Protein AF-A0A927N0P2-F1 (afdb_monomer)

Sequence (135 aa):
MADSTTVRTGSTPTRRPGRRLAWWGLAWALFSFFSVLVMAVVGFDFDPNDYGRSYWREQIGHREHMLVYCLLPPAAAVVLGGWALLKRGRSRGTIVLAILAVVVAGLFTWATVALGLDAINAARSFSDRPDFSPY

Secondary structure (DSSP, 8-state):
----------------HHHHHHHHHHHHHHHHHHHHHHHHHHT--S-GGGS-HHHHHHHHHHHHHHHHHHHHHHHHHHHHHHHHTTSSS--HHHHHHHHHHHHHHHHHHHHHH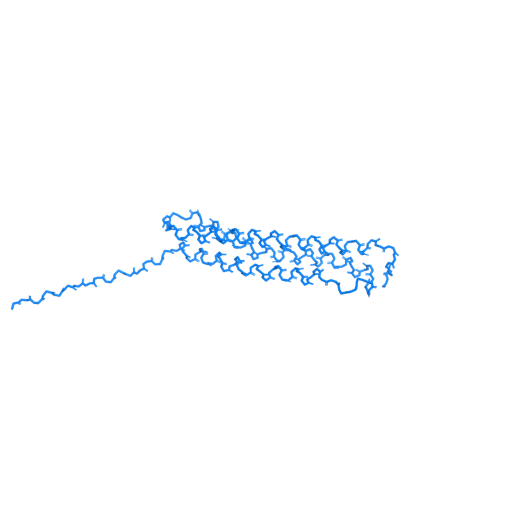HHHHHHHHHHHHHHH-TTS---

pLDDT: mean 83.75, std 13.18, range [48.59, 96.75]

Solvent-accessible surface area (backbone atoms only — not comparable to full-atom values): 7030 Å² total; per-residue (Å²): 134,86,82,84,78,78,80,78,77,78,76,72,81,76,76,59,69,52,49,57,37,10,50,50,4,32,51,29,15,60,53,16,52,55,26,35,52,51,30,51,55,74,45,58,70,93,62,71,85,84,50,25,26,60,56,28,53,57,45,31,59,52,42,53,52,50,40,56,60,39,44,46,41,16,52,50,2,34,53,31,5,51,51,34,74,66,57,85,90,72,53,73,69,39,52,53,40,11,50,49,8,31,52,48,7,49,53,38,43,52,51,27,49,53,40,27,53,49,32,32,51,50,27,50,55,53,38,70,40,84,87,43,46,82,100

Structure (mmCIF, N/CA/C/O backbone):
data_AF-A0A927N0P2-F1
#
_entry.id   AF-A0A927N0P2-F1
#
loop_
_atom_site.group_PDB
_atom_site.id
_atom_site.type_symbol
_atom_site.label_atom_id
_atom_site.label_alt_id
_atom_site.label_comp_id
_atom_site.label_asym_id
_atom_site.label_entity_id
_atom_site.label_seq_id
_atom_site.pdbx_PDB_ins_code
_atom_site.Cartn_x
_atom_site.Cartn_y
_atom_site.Cartn_z
_atom_site.occupancy
_atom_site.B_iso_or_equiv
_atom_site.auth_seq_id
_atom_site.auth_comp_id
_atom_site.auth_asym_id
_atom_site.auth_atom_id
_atom_site.pdbx_PDB_model_num
ATOM 1 N N . MET A 1 1 ? -10.303 -10.731 70.507 1.00 50.38 1 MET A N 1
ATOM 2 C CA . MET A 1 1 ? -11.497 -11.057 69.693 1.00 50.38 1 MET A CA 1
ATOM 3 C C . MET A 1 1 ? -11.255 -10.543 68.284 1.00 50.38 1 MET A C 1
ATOM 5 O O . MET A 1 1 ? -10.537 -9.566 68.144 1.00 50.38 1 MET A O 1
ATOM 9 N N . ALA A 1 2 ? -11.727 -11.299 67.296 1.00 48.75 2 ALA A N 1
ATOM 10 C CA . ALA A 1 2 ? -11.114 -11.520 65.986 1.00 48.75 2 ALA A CA 1
ATOM 11 C C . ALA A 1 2 ? -10.841 -10.284 65.108 1.00 48.75 2 ALA A C 1
ATOM 13 O O . ALA A 1 2 ? -11.678 -9.399 64.961 1.00 48.75 2 ALA A O 1
ATOM 14 N N . ASP A 1 3 ? -9.663 -10.333 64.489 1.00 50.91 3 ASP A N 1
ATOM 15 C CA . ASP A 1 3 ? -9.106 -9.409 63.510 1.00 50.91 3 ASP A CA 1
ATOM 16 C C . ASP A 1 3 ? -9.747 -9.672 62.133 1.00 50.91 3 ASP A C 1
ATOM 18 O O . ASP A 1 3 ? -9.660 -10.776 61.582 1.00 50.91 3 ASP A O 1
ATOM 22 N N . SER A 1 4 ? -10.475 -8.688 61.603 1.00 60.62 4 SER A N 1
ATOM 23 C CA . SER A 1 4 ? -11.241 -8.809 60.361 1.00 60.62 4 SER A CA 1
ATOM 24 C C . SER A 1 4 ? -10.320 -8.686 59.147 1.00 60.62 4 SER A C 1
ATOM 26 O O . SER A 1 4 ? -10.116 -7.606 58.588 1.00 60.62 4 SER A O 1
ATOM 28 N N . THR A 1 5 ? -9.769 -9.819 58.723 1.00 57.56 5 THR A N 1
ATOM 29 C CA . THR A 1 5 ? -9.002 -9.968 57.485 1.00 57.56 5 THR A CA 1
ATOM 30 C C . THR A 1 5 ? -9.921 -9.799 56.275 1.00 57.56 5 THR A C 1
ATOM 32 O O . THR A 1 5 ? -10.606 -10.713 55.819 1.00 57.56 5 THR A O 1
ATOM 35 N N . THR A 1 6 ? -9.943 -8.585 55.732 1.00 59.22 6 THR A N 1
ATOM 36 C CA . THR A 1 6 ? -10.575 -8.271 54.451 1.00 59.22 6 THR A CA 1
ATOM 37 C C . THR A 1 6 ? -9.736 -8.866 53.321 1.00 59.22 6 THR A C 1
ATOM 39 O O . THR A 1 6 ? -8.746 -8.295 52.867 1.00 59.22 6 THR A O 1
ATOM 42 N N . VAL A 1 7 ? -10.135 -10.050 52.856 1.00 62.31 7 VAL A N 1
ATOM 43 C CA . VAL A 1 7 ? -9.578 -10.693 51.662 1.00 62.31 7 VAL A CA 1
ATOM 44 C C . VAL A 1 7 ? -9.948 -9.852 50.437 1.00 62.31 7 VAL A C 1
ATOM 46 O O . VAL A 1 7 ? -11.039 -9.965 49.881 1.00 62.31 7 VAL A O 1
ATOM 49 N N . ARG A 1 8 ? -9.031 -8.974 50.014 1.00 58.09 8 ARG A N 1
ATOM 50 C CA . ARG A 1 8 ? -9.082 -8.287 48.717 1.00 58.09 8 ARG A CA 1
ATOM 51 C C . ARG A 1 8 ? -8.889 -9.346 47.632 1.00 58.09 8 ARG A C 1
ATOM 53 O O . ARG A 1 8 ? -7.767 -9.714 47.294 1.00 58.09 8 ARG A O 1
ATOM 60 N N . THR A 1 9 ? -9.988 -9.867 47.102 1.00 56.72 9 THR A N 1
ATOM 61 C CA . THR A 1 9 ? -9.978 -10.720 45.916 1.00 56.72 9 THR A CA 1
ATOM 62 C C . THR A 1 9 ? -9.416 -9.908 44.753 1.00 56.72 9 THR A C 1
ATOM 64 O O . THR A 1 9 ? -10.036 -8.977 44.242 1.00 56.72 9 THR A O 1
ATOM 67 N N . GLY A 1 10 ? -8.176 -10.220 44.377 1.00 48.59 10 GLY A N 1
ATOM 68 C CA . GLY A 1 10 ? -7.506 -9.623 43.233 1.00 48.59 10 GLY A CA 1
ATOM 69 C C . GLY A 1 10 ? -8.288 -9.939 41.966 1.00 48.59 10 GLY A C 1
ATOM 70 O O . GLY A 1 10 ? -8.184 -11.035 41.421 1.00 48.59 10 GLY A O 1
ATOM 71 N N . SER A 1 11 ? -9.079 -8.978 41.491 1.00 55.16 11 SER A N 1
ATOM 72 C CA . SER A 1 11 ? -9.692 -9.038 40.172 1.00 55.16 11 SER A CA 1
ATOM 73 C C . SER A 1 11 ? -8.564 -9.055 39.144 1.00 55.16 11 SER A C 1
ATOM 75 O O . SER A 1 11 ? -7.958 -8.021 38.851 1.00 55.16 11 SER A O 1
ATOM 77 N N . THR A 1 12 ? -8.237 -10.236 38.626 1.00 57.09 12 THR A N 1
ATOM 78 C CA . THR A 1 12 ? -7.294 -10.382 37.521 1.00 57.09 12 THR A CA 1
ATOM 79 C C . THR A 1 12 ? -7.828 -9.537 36.363 1.00 57.09 12 THR A C 1
ATOM 81 O O . THR A 1 12 ? -8.968 -9.745 35.939 1.00 57.09 12 THR A O 1
ATOM 84 N N . PRO A 1 13 ? -7.070 -8.548 35.851 1.00 57.19 13 PRO A N 1
ATOM 85 C CA . PRO A 1 13 ? -7.545 -7.715 34.761 1.00 57.19 13 PRO A CA 1
ATOM 86 C C . PRO A 1 13 ? -7.713 -8.598 33.526 1.00 57.19 13 PRO A C 1
ATOM 88 O O . PRO A 1 13 ? -6.746 -8.971 32.860 1.00 57.19 13 PRO A O 1
ATOM 91 N N . THR A 1 14 ? -8.959 -8.952 33.221 1.00 58.59 14 THR A N 1
ATOM 92 C CA . THR A 1 14 ? -9.322 -9.698 32.021 1.00 58.59 14 THR A CA 1
ATOM 93 C C . THR A 1 14 ? -8.945 -8.850 30.807 1.00 58.59 14 THR A C 1
ATOM 95 O O . THR A 1 14 ? -9.623 -7.893 30.424 1.00 58.59 14 THR A O 1
ATOM 98 N N . ARG A 1 15 ? -7.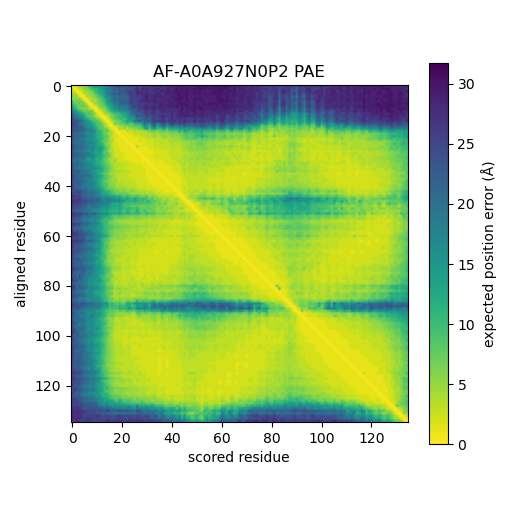784 -9.156 30.210 1.00 57.91 15 ARG A N 1
ATOM 99 C CA . ARG A 1 15 ? -7.300 -8.517 28.981 1.00 57.91 15 ARG A CA 1
ATOM 100 C C . ARG A 1 15 ? -8.359 -8.705 27.896 1.00 57.91 15 ARG A C 1
ATOM 102 O O . ARG A 1 15 ? -8.472 -9.782 27.319 1.00 57.91 15 ARG A O 1
ATOM 109 N N . ARG A 1 16 ? -9.118 -7.646 27.594 1.00 64.25 16 ARG A N 1
ATOM 110 C CA . ARG A 1 16 ? -10.150 -7.682 26.551 1.00 64.25 16 ARG A CA 1
ATOM 111 C C . ARG A 1 16 ? -9.503 -8.012 25.196 1.00 64.25 16 ARG A C 1
ATOM 113 O O . ARG A 1 16 ? -8.681 -7.222 24.720 1.00 64.25 16 ARG A O 1
ATOM 120 N N . PRO A 1 17 ? -9.874 -9.125 24.540 1.00 67.88 17 PRO A N 1
ATOM 121 C CA . PRO A 1 17 ? -9.207 -9.601 23.326 1.00 67.88 17 PRO A CA 1
ATOM 122 C C . PRO A 1 17 ? -9.287 -8.602 22.159 1.00 67.88 17 PRO A C 1
ATOM 124 O O . PRO A 1 17 ? -8.387 -8.564 21.326 1.00 67.88 17 PRO A O 1
ATOM 127 N N . GLY A 1 18 ? -10.312 -7.739 22.121 1.00 73.38 18 GLY A N 1
ATOM 128 C CA . GLY A 1 18 ? -10.457 -6.695 21.097 1.00 73.38 18 GLY A CA 1
ATOM 129 C C . GLY A 1 18 ? -9.374 -5.610 21.135 1.00 73.38 18 GLY A C 1
ATOM 130 O O . GLY A 1 18 ? -8.991 -5.102 20.086 1.00 73.38 18 GLY A O 1
ATOM 131 N N . ARG A 1 19 ? -8.813 -5.296 22.313 1.00 80.25 19 ARG A N 1
ATOM 132 C CA . ARG A 1 19 ? -7.768 -4.266 22.431 1.00 80.25 19 ARG A CA 1
ATOM 133 C C . ARG A 1 19 ? -6.447 -4.725 21.812 1.00 80.25 19 ARG A C 1
ATOM 135 O O . ARG A 1 19 ? -5.754 -3.913 21.216 1.00 80.25 19 ARG A O 1
ATOM 142 N N . ARG A 1 20 ? -6.110 -6.019 21.917 1.00 83.69 20 ARG A N 1
ATOM 143 C CA . ARG A 1 20 ? -4.908 -6.579 21.272 1.00 8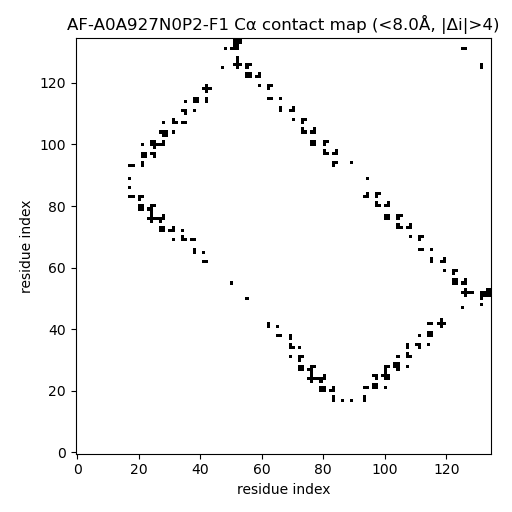3.69 20 ARG A CA 1
ATOM 144 C C . ARG A 1 20 ? -5.007 -6.513 19.748 1.00 83.69 20 ARG A C 1
ATOM 146 O O . ARG A 1 20 ? -4.045 -6.118 19.112 1.00 83.69 20 ARG A O 1
ATOM 153 N N . LEU A 1 21 ? -6.167 -6.856 19.184 1.00 84.25 21 LEU A N 1
ATOM 154 C CA . LEU A 1 21 ? -6.419 -6.759 17.741 1.00 84.25 21 LEU A CA 1
ATOM 155 C C . LEU A 1 21 ? -6.292 -5.322 17.227 1.00 84.25 21 LEU A C 1
ATOM 157 O O . LEU A 1 21 ? -5.643 -5.111 16.213 1.00 84.25 21 LEU A O 1
ATOM 161 N N . ALA A 1 22 ? -6.841 -4.340 17.949 1.00 82.94 22 ALA A N 1
ATOM 162 C CA . ALA A 1 22 ? -6.703 -2.932 17.572 1.00 82.94 22 ALA A CA 1
ATOM 163 C C . ALA A 1 22 ? -5.238 -2.456 17.603 1.00 82.94 22 ALA A C 1
ATOM 165 O O . ALA A 1 22 ? -4.812 -1.737 16.707 1.00 82.94 22 ALA A O 1
ATOM 166 N N . TRP A 1 23 ? -4.450 -2.896 18.592 1.00 87.75 23 TRP A N 1
ATOM 167 C CA . TRP A 1 23 ? -3.011 -2.611 18.633 1.00 87.75 23 TRP A CA 1
ATOM 168 C C . TRP A 1 23 ? -2.243 -3.267 17.490 1.00 87.75 23 TRP A C 1
ATOM 170 O O . TRP A 1 23 ? -1.392 -2.617 16.897 1.00 87.75 23 TRP A O 1
ATOM 180 N N . TRP A 1 24 ? -2.557 -4.520 17.157 1.00 89.38 24 TRP A N 1
ATOM 181 C CA . TRP A 1 24 ? -1.962 -5.181 15.997 1.00 89.38 24 TRP A CA 1
ATOM 182 C C . TRP A 1 24 ? -2.337 -4.478 14.695 1.00 89.38 24 TRP A C 1
ATOM 184 O O . TRP A 1 24 ? -1.457 -4.227 13.882 1.00 89.38 24 TRP A O 1
ATOM 194 N N . GLY A 1 25 ? -3.604 -4.091 14.523 1.00 87.19 25 GLY A N 1
ATOM 195 C CA . GLY A 1 25 ? -4.038 -3.298 13.374 1.00 87.19 25 GLY A CA 1
ATOM 196 C C . GLY A 1 25 ? -3.265 -1.984 13.260 1.00 87.19 25 GLY A C 1
ATOM 197 O O . GLY A 1 25 ? -2.791 -1.653 12.181 1.00 87.19 25 GLY A O 1
ATOM 198 N N . LEU A 1 26 ? -3.061 -1.274 14.375 1.00 87.25 26 LEU A N 1
ATOM 199 C CA . LEU A 1 26 ? -2.274 -0.040 14.386 1.00 87.25 26 LEU A CA 1
ATOM 200 C C . LEU A 1 26 ? -0.788 -0.287 14.089 1.00 87.25 26 LEU A C 1
ATOM 202 O O . LEU A 1 26 ? -0.189 0.476 13.343 1.00 87.25 26 LEU A O 1
ATOM 206 N N . ALA A 1 27 ? -0.194 -1.351 14.633 1.00 91.69 27 ALA A N 1
ATOM 207 C CA . ALA A 1 27 ? 1.193 -1.713 14.348 1.00 91.69 27 ALA A CA 1
ATOM 208 C C . ALA A 1 27 ? 1.398 -2.014 12.856 1.00 91.69 27 ALA A C 1
ATOM 210 O O . ALA A 1 27 ? 2.340 -1.503 12.261 1.00 91.69 27 ALA A O 1
ATOM 211 N N . TRP A 1 28 ? 0.483 -2.765 12.233 1.00 91.31 28 TRP A N 1
ATOM 212 C CA . TRP A 1 28 ? 0.497 -3.012 10.788 1.00 91.31 28 TRP A CA 1
ATOM 213 C C . TRP A 1 28 ? 0.255 -1.739 9.971 1.00 91.31 28 TRP A C 1
ATOM 215 O O . TRP A 1 28 ? 0.906 -1.536 8.947 1.00 91.31 28 TRP A O 1
ATOM 225 N N . ALA A 1 29 ? -0.624 -0.848 10.439 1.00 88.12 29 ALA A N 1
ATOM 226 C CA . ALA A 1 29 ? -0.846 0.444 9.796 1.00 88.12 29 ALA A CA 1
ATOM 227 C C . ALA A 1 29 ? 0.441 1.280 9.802 1.00 88.12 29 ALA A C 1
ATOM 229 O O . ALA A 1 29 ? 0.843 1.784 8.764 1.00 88.12 29 ALA A O 1
ATOM 230 N N . LEU A 1 30 ? 1.144 1.360 10.934 1.00 91.81 30 LEU A N 1
ATOM 231 C CA . LEU A 1 30 ? 2.430 2.056 11.020 1.00 91.81 30 LEU A CA 1
ATOM 232 C C . LEU A 1 30 ? 3.522 1.358 10.203 1.00 91.81 30 LEU A C 1
ATOM 234 O O . LEU A 1 30 ? 4.307 2.026 9.542 1.00 91.81 30 LEU A O 1
ATOM 238 N N . PHE A 1 31 ? 3.546 0.024 10.190 1.00 92.75 31 PHE A N 1
ATOM 239 C CA . PHE A 1 31 ? 4.481 -0.742 9.367 1.00 92.75 31 PHE A CA 1
ATOM 240 C C . PHE A 1 31 ? 4.268 -0.501 7.863 1.00 92.75 31 PHE A C 1
ATOM 242 O O . PHE A 1 31 ? 5.221 -0.561 7.093 1.00 92.75 31 PHE A O 1
ATOM 249 N N . SER A 1 32 ? 3.056 -0.127 7.441 1.00 92.19 32 SER A N 1
ATOM 250 C CA . SER A 1 32 ? 2.759 0.233 6.044 1.00 92.19 32 SER A CA 1
ATOM 251 C C . SER A 1 32 ? 3.507 1.486 5.570 1.00 92.19 32 SER A C 1
ATOM 253 O O . SER A 1 32 ? 3.632 1.702 4.369 1.00 92.19 32 SER A O 1
ATOM 255 N N . PHE A 1 33 ? 4.078 2.280 6.480 1.00 93.12 33 PHE A N 1
ATOM 256 C CA . PHE A 1 33 ? 5.033 3.326 6.116 1.00 93.12 33 PHE A CA 1
ATOM 257 C C . PHE A 1 33 ? 6.234 2.764 5.337 1.00 93.12 33 PHE A C 1
ATOM 259 O O . PHE A 1 33 ? 6.657 3.359 4.347 1.00 93.12 33 PHE A O 1
ATOM 266 N N . PHE A 1 34 ? 6.742 1.585 5.715 1.00 94.56 34 PHE A N 1
ATOM 267 C CA . PHE A 1 34 ? 7.830 0.934 4.983 1.00 94.56 34 PHE A CA 1
ATOM 268 C C . PHE A 1 34 ? 7.414 0.548 3.562 1.00 94.56 34 PHE A C 1
ATOM 270 O O . PHE A 1 34 ? 8.223 0.686 2.653 1.00 94.56 34 PHE A O 1
ATOM 277 N N . SER A 1 35 ? 6.157 0.153 3.337 1.00 92.88 35 SER A N 1
ATOM 278 C CA . SER A 1 35 ? 5.635 -0.097 1.986 1.00 92.88 35 SER A CA 1
ATOM 279 C C . SER A 1 35 ? 5.706 1.141 1.096 1.00 92.88 35 SER A C 1
ATOM 281 O O . SER A 1 35 ? 6.038 1.043 -0.083 1.00 92.88 35 SER A O 1
ATOM 283 N N . VAL A 1 36 ? 5.399 2.317 1.652 1.00 94.06 36 VAL A N 1
ATOM 284 C CA . VAL A 1 36 ? 5.503 3.588 0.925 1.00 94.06 36 VAL A CA 1
ATOM 285 C C . VAL A 1 36 ? 6.962 3.890 0.594 1.00 94.06 36 VAL A C 1
ATOM 287 O O . VAL A 1 36 ? 7.259 4.222 -0.548 1.00 94.06 36 VAL A O 1
ATOM 290 N N . LEU A 1 37 ? 7.877 3.725 1.556 1.00 95.00 37 LEU A N 1
ATOM 291 C CA . LEU A 1 37 ? 9.309 3.939 1.325 1.00 95.00 37 LEU A CA 1
ATOM 292 C C . LEU A 1 37 ? 9.874 2.994 0.262 1.00 95.00 37 LEU A C 1
ATOM 294 O O . LEU A 1 37 ? 10.606 3.437 -0.617 1.00 95.00 37 LEU A O 1
ATOM 298 N N . VAL A 1 38 ? 9.516 1.710 0.313 1.00 94.75 38 VAL A N 1
ATOM 299 C CA . VAL A 1 38 ? 9.948 0.728 -0.688 1.00 94.75 38 VAL A CA 1
ATOM 300 C C . VAL A 1 38 ? 9.433 1.119 -2.069 1.00 94.75 38 VAL A C 1
ATOM 302 O O . VAL A 1 38 ? 10.229 1.152 -3.001 1.00 94.75 38 VAL A O 1
ATOM 305 N N . MET A 1 39 ? 8.155 1.494 -2.214 1.00 94.25 39 MET A N 1
ATOM 306 C CA . MET A 1 39 ? 7.657 1.939 -3.522 1.00 94.25 39 MET A CA 1
ATOM 307 C C . MET A 1 39 ? 8.276 3.249 -3.997 1.00 94.25 39 MET A C 1
ATOM 309 O O . MET A 1 39 ? 8.497 3.394 -5.196 1.00 94.25 39 MET A O 1
ATOM 313 N N . ALA A 1 40 ? 8.607 4.170 -3.092 1.00 93.25 40 ALA A N 1
ATOM 314 C CA . ALA A 1 40 ? 9.344 5.375 -3.454 1.00 93.25 40 ALA A CA 1
ATOM 315 C C . ALA A 1 40 ? 10.734 5.036 -4.018 1.00 93.25 40 ALA A C 1
ATOM 317 O O . ALA A 1 40 ? 11.135 5.616 -5.018 1.00 93.25 40 ALA A O 1
ATOM 318 N N . VAL A 1 41 ? 11.441 4.069 -3.423 1.00 94.25 41 VAL A N 1
ATOM 319 C CA . VAL A 1 41 ? 12.748 3.602 -3.919 1.00 94.25 41 VAL A CA 1
ATOM 320 C C . VAL A 1 41 ? 12.609 2.851 -5.243 1.00 94.25 41 VAL A C 1
ATOM 322 O O . VAL A 1 41 ? 13.383 3.090 -6.160 1.00 94.25 41 VAL A O 1
ATOM 325 N N . VAL A 1 42 ? 11.615 1.971 -5.370 1.00 92.38 42 VAL A N 1
ATOM 326 C CA . VAL A 1 42 ? 11.359 1.203 -6.602 1.00 92.38 42 VAL A CA 1
ATOM 327 C C . VAL A 1 42 ? 10.995 2.114 -7.780 1.00 92.38 42 VAL A C 1
ATOM 329 O O . VAL A 1 42 ? 11.317 1.795 -8.924 1.00 92.38 42 VAL A O 1
ATOM 332 N N . GLY A 1 43 ? 10.320 3.232 -7.510 1.00 87.81 43 GLY A N 1
ATOM 333 C CA . GLY A 1 43 ? 9.995 4.248 -8.509 1.00 87.81 43 GLY A CA 1
ATOM 334 C C . GLY A 1 43 ? 11.092 5.280 -8.760 1.00 87.81 43 GLY A C 1
ATOM 335 O O . GLY A 1 43 ? 10.900 6.146 -9.608 1.00 87.81 43 GLY A O 1
ATOM 336 N N . PHE A 1 44 ? 12.209 5.232 -8.031 1.00 91.12 44 PHE A N 1
ATOM 337 C CA . PHE A 1 44 ? 13.284 6.203 -8.182 1.00 91.12 44 PHE A CA 1
ATOM 338 C C . PHE A 1 44 ? 14.261 5.770 -9.279 1.00 91.12 44 PHE A C 1
ATOM 340 O O . PHE A 1 44 ? 15.009 4.806 -9.116 1.00 91.12 44 PHE A O 1
ATOM 347 N N . ASP A 1 45 ? 14.279 6.527 -10.374 1.00 86.12 45 ASP A N 1
ATOM 348 C CA . ASP A 1 45 ? 15.139 6.300 -11.534 1.00 86.12 45 ASP A CA 1
ATOM 349 C C . ASP A 1 45 ? 16.212 7.408 -11.603 1.00 86.12 45 ASP A C 1
ATOM 351 O O . ASP A 1 45 ? 15.878 8.577 -11.786 1.00 86.12 45 ASP A O 1
ATOM 355 N N . PHE A 1 46 ? 17.496 7.059 -11.409 1.00 77.19 46 PHE A N 1
ATOM 356 C CA . PHE A 1 46 ? 18.614 8.024 -11.336 1.00 77.19 46 PHE A CA 1
ATOM 357 C C . PHE A 1 46 ? 18.888 8.738 -12.673 1.00 77.19 46 PHE A C 1
ATOM 359 O O . PHE A 1 46 ? 18.912 9.966 -12.709 1.00 77.19 46 PHE A O 1
ATOM 366 N N . ASP A 1 47 ? 19.077 7.978 -13.755 1.00 83.44 47 ASP A N 1
ATOM 367 C CA . ASP A 1 47 ? 19.063 8.468 -15.138 1.00 83.44 47 ASP A CA 1
ATOM 368 C C . ASP A 1 47 ? 18.388 7.399 -16.008 1.00 83.44 47 ASP A C 1
ATOM 370 O O . ASP A 1 47 ? 18.916 6.291 -16.149 1.00 83.44 47 ASP A O 1
ATOM 374 N N . PRO A 1 48 ? 17.198 7.677 -16.566 1.00 78.38 48 PRO A N 1
ATOM 375 C CA . PRO A 1 48 ? 16.498 6.701 -17.376 1.00 78.38 48 PRO A CA 1
ATOM 376 C C . PRO A 1 48 ? 17.291 6.273 -18.612 1.00 78.38 48 PRO A C 1
ATOM 378 O O . PRO A 1 48 ? 17.162 5.121 -19.015 1.00 78.38 48 PRO A O 1
ATOM 381 N N . ASN A 1 49 ? 18.105 7.174 -19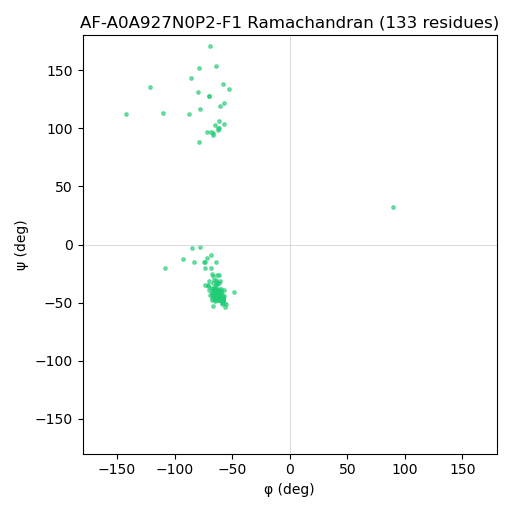.182 1.00 82.50 49 ASN A N 1
ATOM 382 C CA . ASN A 1 49 ? 18.783 7.009 -20.474 1.00 82.50 49 ASN A CA 1
ATOM 383 C C . ASN A 1 49 ? 19.954 6.020 -20.441 1.00 82.50 49 ASN A C 1
ATOM 385 O O . ASN A 1 49 ? 20.379 5.555 -21.498 1.00 82.50 49 ASN A O 1
ATOM 389 N N . ASP A 1 50 ? 20.434 5.664 -19.248 1.00 85.38 50 ASP A N 1
ATOM 390 C CA . ASP A 1 50 ? 21.515 4.691 -19.057 1.00 85.38 50 ASP A CA 1
ATOM 391 C C . ASP A 1 50 ? 21.077 3.242 -19.352 1.00 85.38 50 ASP A C 1
ATOM 393 O O . ASP A 1 50 ? 21.916 2.345 -19.455 1.00 85.38 50 ASP A O 1
ATOM 397 N N . TYR A 1 51 ? 19.771 2.995 -19.504 1.00 84.38 51 TYR A N 1
ATOM 398 C CA . TYR A 1 51 ? 19.202 1.659 -19.680 1.00 84.38 51 TYR A CA 1
ATOM 399 C C . TYR A 1 51 ? 18.415 1.531 -20.986 1.00 84.38 51 TYR A C 1
ATOM 401 O O . TYR A 1 51 ? 17.584 2.377 -21.301 1.00 84.38 51 TYR A O 1
ATOM 409 N N . GLY A 1 52 ? 18.614 0.432 -21.721 1.00 84.62 52 GLY A N 1
ATOM 410 C CA . GLY A 1 52 ? 17.878 0.129 -22.953 1.00 84.62 52 GLY A CA 1
ATOM 411 C C . GLY A 1 52 ? 16.397 -0.215 -22.733 1.00 84.62 52 GLY A C 1
ATOM 412 O O . GLY A 1 52 ? 15.925 -0.435 -21.616 1.00 84.62 52 GLY A O 1
ATOM 413 N N . ARG A 1 53 ? 15.622 -0.318 -23.822 1.00 85.88 53 ARG A N 1
ATOM 414 C CA . ARG A 1 53 ? 14.168 -0.607 -23.732 1.00 85.88 53 ARG A CA 1
ATOM 415 C C . ARG A 1 53 ? 13.845 -1.970 -23.125 1.00 85.88 53 ARG A C 1
ATOM 417 O O . ARG A 1 53 ? 12.802 -2.121 -22.492 1.00 85.88 53 ARG A O 1
ATOM 424 N N . SER A 1 54 ? 14.703 -2.963 -23.347 1.00 86.81 54 SER A N 1
ATOM 425 C CA . SER A 1 54 ? 14.566 -4.316 -22.791 1.00 86.81 54 SER A CA 1
ATOM 426 C C . SER A 1 54 ? 14.521 -4.287 -21.262 1.00 86.81 54 SER A C 1
ATOM 428 O O . SER A 1 54 ? 13.606 -4.860 -20.673 1.00 86.81 54 SER A O 1
ATOM 430 N N . TYR A 1 55 ? 15.421 -3.522 -20.639 1.00 89.12 55 TYR A N 1
ATOM 431 C CA . TYR A 1 55 ? 15.454 -3.305 -19.194 1.00 89.12 55 TYR A CA 1
ATOM 432 C C . TYR A 1 55 ? 14.135 -2.721 -18.675 1.00 89.12 55 TYR A C 1
ATOM 434 O O . TYR A 1 55 ? 13.526 -3.265 -17.753 1.00 89.12 55 TYR A O 1
ATOM 442 N N . TRP A 1 56 ? 13.639 -1.650 -19.305 1.00 89.31 56 TRP A N 1
ATOM 443 C CA . TRP A 1 56 ? 12.392 -1.008 -18.880 1.00 89.31 56 TRP A CA 1
ATOM 444 C C . TRP A 1 56 ? 11.177 -1.925 -19.023 1.00 89.31 56 TRP A C 1
ATOM 446 O O . TRP A 1 56 ? 10.298 -1.899 -18.164 1.00 89.31 56 TRP A O 1
ATOM 456 N N . ARG A 1 57 ? 11.143 -2.790 -20.048 1.00 89.25 57 ARG A N 1
ATOM 457 C CA . ARG A 1 57 ? 10.078 -3.796 -20.203 1.00 89.25 57 ARG A CA 1
ATOM 458 C C . ARG A 1 57 ? 10.072 -4.820 -19.077 1.00 89.25 57 ARG A C 1
ATOM 460 O O . ARG A 1 57 ? 9.004 -5.139 -18.560 1.00 89.25 57 ARG A O 1
ATOM 467 N N . GLU A 1 58 ? 11.240 -5.312 -18.682 1.00 91.69 58 GLU A N 1
ATOM 468 C CA . GLU A 1 58 ? 11.358 -6.240 -17.555 1.00 91.69 58 GLU A CA 1
ATOM 469 C C . GLU A 1 58 ? 10.979 -5.562 -16.232 1.00 91.69 58 GLU A C 1
ATOM 471 O O . GLU A 1 58 ? 10.289 -6.153 -15.392 1.00 91.69 58 GLU A O 1
ATOM 476 N N . GLN A 1 59 ? 11.337 -4.284 -16.076 1.00 92.44 59 GLN A N 1
ATOM 477 C CA . GLN A 1 59 ? 11.022 -3.526 -14.871 1.00 92.44 59 GLN A CA 1
ATOM 478 C C . GLN A 1 59 ? 9.532 -3.244 -14.679 1.00 92.44 59 GLN A C 1
ATOM 480 O O . GLN A 1 59 ? 9.099 -3.118 -13.535 1.00 92.44 59 GLN A O 1
ATOM 485 N N . ILE A 1 60 ? 8.716 -3.206 -15.738 1.00 91.56 60 ILE A N 1
ATOM 486 C CA . ILE A 1 60 ? 7.253 -3.082 -15.598 1.00 91.56 60 ILE A CA 1
ATOM 487 C C . ILE A 1 60 ? 6.714 -4.218 -14.723 1.00 91.56 60 ILE A C 1
ATOM 489 O O . ILE A 1 60 ? 6.067 -3.964 -13.707 1.00 91.56 60 ILE A O 1
ATOM 493 N N . GLY A 1 61 ? 7.039 -5.466 -15.077 1.00 93.50 61 GLY A N 1
ATOM 494 C CA . GLY A 1 61 ? 6.582 -6.636 -14.330 1.00 93.50 61 GLY A CA 1
ATOM 495 C C . GLY A 1 61 ? 7.141 -6.666 -12.907 1.00 93.50 61 GLY A C 1
ATOM 496 O O . GLY A 1 61 ? 6.435 -7.015 -11.962 1.00 93.50 61 GLY A O 1
ATOM 497 N N . HIS A 1 62 ? 8.397 -6.256 -12.716 1.00 93.12 62 HIS A N 1
ATOM 498 C CA . HIS A 1 62 ? 8.982 -6.148 -11.379 1.00 93.12 62 HIS A CA 1
ATOM 499 C C . HIS A 1 62 ? 8.236 -5.129 -10.498 1.00 93.12 62 HIS A C 1
ATOM 501 O O . HIS A 1 62 ? 7.865 -5.446 -9.365 1.00 93.12 62 HIS A O 1
ATOM 507 N N . ARG A 1 63 ? 7.955 -3.931 -11.025 1.00 94.69 63 ARG A N 1
ATOM 508 C CA . ARG A 1 63 ? 7.237 -2.854 -10.321 1.00 94.69 63 ARG A CA 1
ATOM 509 C C . ARG A 1 63 ? 5.793 -3.238 -9.998 1.00 94.69 63 ARG A C 1
ATOM 511 O O . ARG A 1 63 ? 5.325 -2.947 -8.899 1.00 94.69 63 ARG A O 1
ATOM 518 N N . GLU A 1 64 ? 5.112 -3.943 -10.902 1.00 95.50 64 GLU A N 1
ATOM 519 C CA . GLU A 1 64 ? 3.768 -4.492 -10.672 1.00 95.50 64 GLU A CA 1
ATOM 520 C C . GLU A 1 64 ? 3.750 -5.483 -9.497 1.00 95.50 64 GLU A C 1
ATOM 522 O O . GLU A 1 64 ? 2.923 -5.356 -8.591 1.00 95.50 64 GLU A O 1
ATOM 527 N N . HIS A 1 65 ? 4.703 -6.420 -9.444 1.00 95.50 65 HIS A N 1
ATOM 528 C CA . HIS A 1 65 ? 4.813 -7.349 -8.316 1.00 95.50 65 HIS A CA 1
ATOM 529 C C . HIS A 1 65 ? 5.151 -6.635 -7.003 1.00 95.50 65 HIS A C 1
ATOM 531 O O . HIS A 1 65 ? 4.559 -6.939 -5.965 1.00 95.50 65 HIS A O 1
ATOM 537 N N . MET A 1 66 ? 6.068 -5.663 -7.036 1.00 94.75 66 MET A N 1
ATOM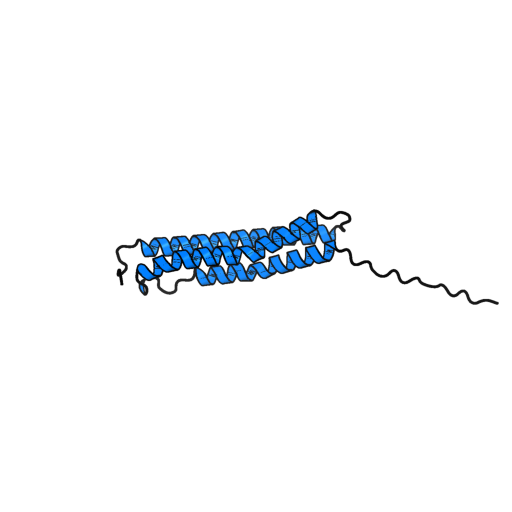 538 C CA . MET A 1 66 ? 6.440 -4.891 -5.848 1.00 94.75 66 MET A CA 1
ATOM 539 C C . MET A 1 66 ? 5.263 -4.093 -5.292 1.00 94.75 66 MET A C 1
ATOM 541 O O . MET A 1 66 ? 5.064 -4.088 -4.076 1.00 94.75 66 MET A O 1
ATOM 545 N N . LEU A 1 67 ? 4.430 -3.506 -6.157 1.00 95.06 67 LEU A N 1
ATOM 546 C CA . LEU A 1 67 ? 3.193 -2.851 -5.741 1.00 95.06 67 LEU A CA 1
ATOM 547 C C . LEU A 1 67 ? 2.276 -3.828 -4.991 1.00 95.06 67 LEU A C 1
ATOM 549 O O . LEU A 1 67 ? 1.808 -3.508 -3.898 1.00 95.06 67 LEU A O 1
ATOM 553 N N . VAL A 1 68 ? 2.062 -5.035 -5.524 1.00 96.06 68 VAL A N 1
ATOM 554 C CA . VAL A 1 68 ? 1.232 -6.058 -4.863 1.00 96.06 68 VAL A CA 1
ATOM 555 C C . VAL A 1 68 ? 1.792 -6.424 -3.486 1.00 96.06 68 VAL A C 1
ATOM 557 O O . VAL A 1 68 ? 1.043 -6.425 -2.507 1.00 96.06 68 VAL A O 1
ATOM 560 N N . TYR A 1 69 ? 3.099 -6.678 -3.373 1.00 95.31 69 TYR A N 1
ATOM 561 C CA . TYR A 1 69 ? 3.727 -6.998 -2.087 1.00 95.31 69 TYR A CA 1
ATOM 562 C C . TYR A 1 69 ? 3.621 -5.848 -1.082 1.00 95.31 69 TYR A C 1
ATOM 564 O O . TYR A 1 69 ? 3.304 -6.074 0.088 1.00 95.31 69 TYR A O 1
ATOM 572 N N . CYS A 1 70 ? 3.810 -4.610 -1.537 1.00 94.88 70 CYS A N 1
ATOM 573 C CA . CYS A 1 70 ? 3.717 -3.421 -0.698 1.00 94.88 70 CYS A CA 1
ATOM 574 C C . CYS A 1 70 ? 2.284 -3.133 -0.219 1.00 94.88 70 CYS A C 1
ATOM 576 O O . CYS A 1 70 ? 2.111 -2.468 0.804 1.00 94.88 70 CYS A O 1
ATOM 578 N N . LEU A 1 71 ? 1.257 -3.669 -0.885 1.00 95.44 71 LEU A N 1
ATOM 579 C CA . LEU A 1 71 ? -0.143 -3.546 -0.464 1.00 95.44 71 LEU A CA 1
ATOM 580 C C . LEU A 1 71 ? -0.567 -4.567 0.601 1.00 95.44 71 LEU A C 1
ATOM 582 O O . LEU A 1 71 ? -1.592 -4.364 1.256 1.00 95.44 71 LEU A O 1
ATOM 586 N N . LEU A 1 72 ? 0.213 -5.627 0.836 1.00 94.69 72 LEU A N 1
ATOM 587 C CA . LEU A 1 72 ? -0.127 -6.634 1.847 1.00 94.69 72 LEU A CA 1
ATOM 588 C C . LEU A 1 72 ? -0.159 -6.057 3.275 1.00 94.69 72 LEU A C 1
ATOM 590 O O . LEU A 1 72 ? -1.139 -6.313 3.982 1.00 94.69 72 LEU A O 1
ATOM 594 N N . PRO A 1 73 ? 0.832 -5.256 3.726 1.00 92.06 73 PRO A N 1
ATOM 595 C CA . PRO A 1 73 ? 0.797 -4.667 5.063 1.00 92.06 73 PRO A CA 1
ATOM 596 C C . PRO A 1 73 ? -0.422 -3.777 5.349 1.00 92.06 73 PRO A C 1
ATOM 598 O O . PRO A 1 73 ? -1.083 -4.012 6.370 1.00 92.06 73 PRO A O 1
ATOM 601 N N . PRO A 1 74 ? -0.792 -2.804 4.490 1.00 89.62 74 PRO A N 1
ATOM 602 C CA . PRO A 1 74 ? -1.962 -1.988 4.775 1.00 89.62 74 PRO A CA 1
ATOM 603 C C . PRO A 1 74 ? -3.266 -2.782 4.635 1.00 89.62 74 PRO A C 1
ATOM 605 O O . PRO A 1 74 ? -4.191 -2.559 5.417 1.00 89.62 74 PRO A O 1
ATOM 608 N N . ALA A 1 75 ? -3.337 -3.778 3.743 1.00 90.56 75 ALA A N 1
ATOM 609 C CA . ALA A 1 75 ? -4.480 -4.688 3.687 1.00 90.56 75 ALA A CA 1
ATOM 610 C C . ALA A 1 75 ? -4.651 -5.463 5.007 1.00 90.56 75 ALA A C 1
ATOM 612 O O . ALA A 1 75 ? -5.754 -5.517 5.558 1.00 90.56 75 ALA A O 1
ATOM 613 N N . ALA A 1 76 ? -3.562 -5.993 5.575 1.00 91.12 76 ALA A N 1
ATOM 614 C CA . ALA A 1 76 ? -3.586 -6.658 6.877 1.00 91.12 76 ALA A CA 1
ATOM 615 C C . ALA A 1 76 ? -4.044 -5.708 7.997 1.00 91.12 76 ALA A C 1
ATOM 617 O O . ALA A 1 76 ? -4.852 -6.093 8.848 1.00 91.12 76 ALA A O 1
ATOM 618 N N . ALA A 1 77 ? -3.593 -4.451 7.977 1.00 90.56 77 ALA A N 1
ATOM 619 C CA . ALA A 1 77 ? -4.013 -3.431 8.934 1.00 90.56 77 ALA A CA 1
ATOM 620 C C . ALA A 1 77 ? -5.521 -3.134 8.857 1.00 90.56 77 ALA A C 1
ATOM 622 O O . ALA A 1 77 ? -6.192 -3.097 9.894 1.00 90.56 77 ALA A O 1
ATOM 623 N N . VAL A 1 78 ? -6.070 -2.989 7.645 1.00 88.94 78 VAL A N 1
ATOM 624 C CA . VAL A 1 78 ? -7.509 -2.777 7.419 1.00 88.94 78 VAL A CA 1
ATOM 625 C C . VAL A 1 78 ? -8.318 -3.981 7.893 1.00 88.94 78 VAL A C 1
ATOM 627 O O . VAL A 1 78 ? -9.310 -3.802 8.599 1.00 88.94 78 VAL A O 1
ATOM 630 N N . VAL A 1 79 ? -7.883 -5.206 7.58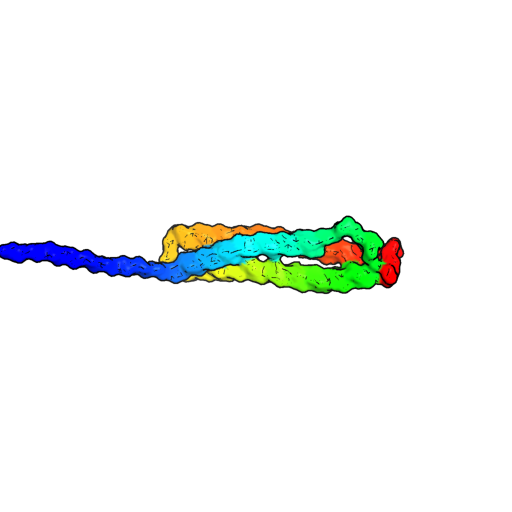4 1.00 90.75 79 VAL A N 1
ATOM 631 C CA . VAL A 1 79 ? -8.565 -6.434 8.025 1.00 90.75 79 VAL A CA 1
ATOM 632 C C . VAL A 1 79 ? -8.573 -6.537 9.550 1.00 90.75 79 VAL A C 1
ATOM 634 O O . VAL A 1 79 ? -9.624 -6.766 10.150 1.00 90.75 79 VAL A O 1
ATOM 637 N N . LEU A 1 80 ? -7.432 -6.320 10.209 1.00 88.00 80 LEU A N 1
ATOM 638 C CA . LEU A 1 80 ? -7.325 -6.400 11.669 1.00 88.00 80 LEU A CA 1
ATOM 639 C C . LEU A 1 80 ? -8.104 -5.279 12.373 1.00 88.00 80 LEU A C 1
ATOM 641 O O . LEU A 1 80 ? -8.783 -5.536 13.373 1.00 88.00 80 LEU A O 1
ATOM 645 N N . GLY A 1 81 ? -8.042 -4.052 11.848 1.00 81.38 81 GLY A N 1
ATOM 646 C CA . GLY A 1 81 ? -8.799 -2.901 12.344 1.00 81.38 81 GLY A CA 1
ATOM 647 C C . GLY A 1 81 ? -10.308 -3.082 12.162 1.00 81.38 81 GLY A C 1
ATOM 648 O O . GLY A 1 81 ? -11.070 -2.942 13.119 1.00 81.38 81 GLY A O 1
ATOM 649 N N . GLY A 1 82 ? -10.740 -3.505 10.974 1.00 84.81 82 GLY A N 1
ATOM 650 C CA . GLY A 1 82 ? -12.132 -3.838 10.671 1.00 84.81 82 GLY A CA 1
ATOM 651 C C . GLY A 1 82 ? -12.657 -4.975 11.548 1.00 84.81 82 GLY A C 1
ATOM 652 O O . GLY A 1 82 ? -13.724 -4.862 12.148 1.00 84.81 82 GLY A O 1
ATOM 653 N N . TRP A 1 83 ? -11.869 -6.033 11.751 1.00 87.12 83 TRP A N 1
ATOM 654 C CA . TRP A 1 83 ? -12.237 -7.125 12.653 1.00 87.12 83 TRP A CA 1
ATOM 655 C C . TRP A 1 83 ? -12.355 -6.660 14.110 1.00 87.12 83 TRP A C 1
ATOM 657 O O . TRP A 1 83 ? -13.270 -7.063 14.841 1.00 87.12 83 TRP A O 1
ATOM 667 N N . ALA A 1 84 ? -11.464 -5.766 14.550 1.00 80.56 84 ALA A N 1
ATOM 668 C CA . ALA A 1 84 ? -11.579 -5.126 1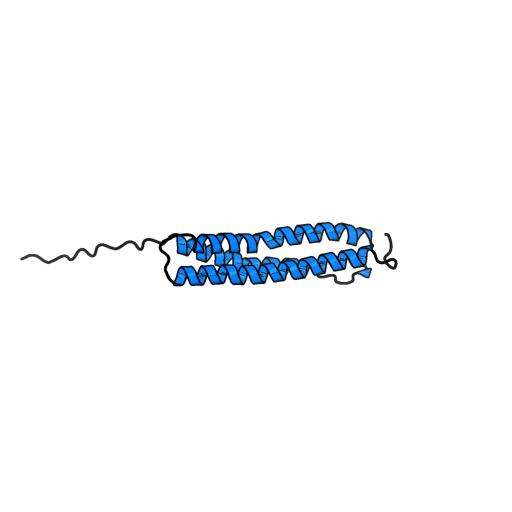5.855 1.00 80.56 84 ALA A CA 1
ATOM 669 C C . ALA A 1 84 ? -12.876 -4.305 15.968 1.00 80.56 84 ALA A C 1
ATOM 671 O O . ALA A 1 84 ? -13.475 -4.311 17.044 1.00 80.56 84 ALA A O 1
ATOM 672 N N . LEU A 1 85 ? -13.353 -3.696 14.872 1.00 82.25 85 LEU A N 1
ATOM 673 C CA . LEU A 1 85 ? -14.643 -3.003 14.752 1.00 82.25 85 LEU A CA 1
ATOM 674 C C . LEU A 1 85 ? -15.867 -3.926 14.593 1.00 82.25 85 LEU A C 1
ATOM 676 O O . LEU A 1 85 ? -16.995 -3.426 14.632 1.00 82.25 85 LEU A O 1
ATOM 680 N N . LEU A 1 86 ? -15.711 -5.252 14.533 1.00 85.19 86 LEU A N 1
ATOM 681 C CA . LEU A 1 86 ? -16.842 -6.199 14.476 1.00 85.19 86 LEU A CA 1
ATOM 682 C C . LEU A 1 86 ? -17.070 -7.007 15.775 1.00 85.19 86 LEU A C 1
ATOM 684 O O . LEU A 1 86 ? -18.201 -7.368 16.087 1.00 85.19 86 LEU A O 1
ATOM 688 N N . LYS A 1 87 ? -16.080 -7.135 16.675 1.00 79.31 87 LYS A N 1
ATOM 689 C CA . LYS A 1 87 ? -16.246 -7.826 17.986 1.00 79.31 87 LYS A CA 1
ATOM 690 C C . LYS A 1 87 ? -17.133 -7.111 19.030 1.00 79.31 87 LYS A C 1
ATOM 692 O O . LYS A 1 87 ? -16.842 -5.975 19.367 1.00 79.31 87 LYS A O 1
ATOM 697 N N . ARG A 1 88 ? -18.151 -7.740 19.632 1.00 59.66 88 ARG A N 1
ATOM 698 C CA . ARG A 1 88 ? -18.978 -7.119 20.707 1.00 59.66 88 ARG A CA 1
ATOM 699 C C . ARG A 1 88 ? -18.176 -6.798 21.993 1.00 59.66 88 ARG A C 1
ATOM 701 O O . ARG A 1 88 ? -17.178 -7.450 22.282 1.00 59.66 88 ARG A O 1
ATOM 708 N N . GLY A 1 89 ? -18.626 -5.805 22.781 1.00 62.78 89 GLY A N 1
ATOM 709 C CA . GLY A 1 89 ? -18.095 -5.508 24.134 1.00 62.78 89 GLY A CA 1
ATOM 710 C C . GLY A 1 89 ? -16.915 -4.519 24.220 1.00 62.78 89 GLY A C 1
ATOM 711 O O . GLY A 1 89 ? -16.042 -4.647 25.089 1.00 62.78 89 GLY A O 1
ATOM 712 N N . ARG A 1 90 ? -16.844 -3.536 23.314 1.00 68.88 90 ARG A N 1
ATOM 713 C CA . ARG A 1 90 ? -15.685 -2.633 23.178 1.00 68.88 90 ARG A CA 1
ATOM 714 C C . ARG A 1 90 ? -15.747 -1.427 24.103 1.00 68.88 90 ARG A C 1
ATOM 716 O O . ARG A 1 90 ? -16.798 -0.834 24.309 1.00 68.88 90 ARG A O 1
ATOM 723 N N . SER A 1 91 ? -14.582 -1.025 24.602 1.00 78.06 91 SER A N 1
ATOM 724 C CA . SER A 1 91 ? -14.404 0.304 25.186 1.00 78.06 91 SER A CA 1
ATOM 725 C C . SER A 1 91 ? -14.244 1.349 24.077 1.00 78.06 91 SER A C 1
ATOM 727 O O . SER A 1 91 ? -13.709 1.030 23.011 1.00 78.06 91 SER A O 1
ATOM 729 N N . ARG A 1 92 ? -14.636 2.605 24.345 1.00 84.69 92 ARG A N 1
ATOM 730 C CA . ARG A 1 92 ? -14.458 3.742 23.415 1.00 84.69 92 ARG A CA 1
ATOM 731 C C . ARG A 1 92 ? -13.027 3.814 22.859 1.00 84.69 92 ARG A C 1
ATOM 733 O O . ARG A 1 92 ? -12.847 3.965 21.659 1.00 84.69 92 ARG A O 1
ATOM 740 N N . GLY A 1 93 ? -12.015 3.565 23.696 1.00 81.94 93 GLY A N 1
ATOM 741 C CA . GLY A 1 93 ? -10.609 3.549 23.269 1.00 81.94 93 GLY A CA 1
ATOM 742 C C . GLY A 1 93 ? -10.246 2.457 22.251 1.00 81.94 93 GLY A C 1
ATOM 743 O O . GLY A 1 93 ? -9.392 2.682 21.405 1.00 81.94 93 GLY A O 1
ATOM 744 N N . THR A 1 94 ? -10.906 1.291 22.273 1.00 83.06 94 THR A N 1
ATOM 745 C CA . THR A 1 94 ? -10.666 0.241 21.257 1.00 83.06 94 THR A CA 1
ATOM 746 C C . THR A 1 94 ? -11.220 0.657 19.895 1.00 83.06 94 THR A C 1
ATOM 748 O O . THR A 1 94 ? -10.623 0.345 18.872 1.00 83.06 94 THR A O 1
ATOM 751 N N . ILE A 1 95 ? -12.346 1.377 19.887 1.00 85.69 95 ILE A N 1
ATOM 752 C CA . ILE A 1 95 ? -12.965 1.895 18.662 1.00 85.69 95 ILE A CA 1
ATOM 753 C C . ILE A 1 95 ? -12.072 2.974 18.048 1.00 85.69 95 ILE A C 1
ATOM 755 O O . ILE A 1 95 ? -11.765 2.887 16.867 1.00 85.69 95 ILE A O 1
ATOM 759 N N . VAL A 1 96 ? -11.595 3.927 18.855 1.00 89.00 96 VAL A N 1
ATOM 760 C CA . VAL A 1 96 ? -10.683 4.986 18.389 1.00 89.00 96 VAL A CA 1
ATOM 761 C C . VAL A 1 96 ? -9.409 4.394 17.782 1.00 89.00 96 VAL A C 1
ATOM 763 O O . VAL A 1 96 ? -9.044 4.767 16.674 1.00 89.00 96 VAL A O 1
ATOM 766 N N . LEU A 1 97 ? -8.771 3.428 18.455 1.00 86.25 97 LEU A N 1
ATOM 767 C CA . LEU A 1 97 ? -7.574 2.761 17.926 1.00 86.25 97 LEU A CA 1
ATOM 768 C C . LEU A 1 97 ? -7.843 2.028 16.609 1.00 86.25 97 LEU A C 1
ATOM 770 O O . LEU A 1 97 ? -7.021 2.080 15.701 1.00 86.25 97 LEU A O 1
ATOM 774 N N . ALA A 1 98 ? -8.985 1.349 16.497 1.00 86.06 98 ALA A N 1
ATOM 775 C CA . ALA A 1 98 ? -9.333 0.619 15.287 1.00 86.06 98 ALA A CA 1
ATOM 776 C C . ALA A 1 98 ? -9.657 1.559 14.113 1.00 86.06 98 ALA A C 1
ATOM 778 O O . ALA A 1 98 ? -9.219 1.297 12.998 1.00 86.06 98 ALA A O 1
ATOM 779 N N . ILE A 1 99 ? -10.355 2.673 14.362 1.00 90.19 99 ILE A N 1
ATOM 780 C CA . ILE A 1 99 ? -10.585 3.718 13.351 1.00 90.19 99 ILE A CA 1
ATOM 781 C C . ILE A 1 99 ? -9.251 4.311 12.904 1.00 90.19 99 ILE A C 1
ATOM 783 O O . ILE A 1 99 ? -9.003 4.396 11.707 1.00 90.19 99 ILE A O 1
ATOM 787 N N . LEU A 1 100 ? -8.377 4.667 13.850 1.00 91.00 100 LEU A N 1
ATOM 788 C CA . LEU A 1 100 ? -7.060 5.215 13.537 1.00 91.00 100 LEU A CA 1
ATOM 789 C C . LEU A 1 100 ? -6.249 4.246 12.669 1.00 91.00 100 LEU A C 1
ATOM 791 O O . LEU A 1 100 ? -5.699 4.662 11.657 1.00 91.00 100 LEU A O 1
ATOM 795 N N . ALA A 1 101 ? -6.227 2.957 13.021 1.00 88.44 101 ALA A N 1
ATOM 796 C CA . ALA A 1 101 ? -5.555 1.931 12.230 1.00 88.44 101 ALA A CA 1
ATOM 797 C C . ALA A 1 101 ? -6.093 1.864 10.792 1.00 88.44 101 ALA A C 1
ATOM 799 O O . ALA A 1 101 ? -5.304 1.851 9.854 1.00 88.44 101 ALA A O 1
ATOM 800 N N . VAL A 1 102 ? -7.418 1.870 10.609 1.00 89.44 102 VAL A N 1
ATOM 801 C CA . VAL A 1 102 ? -8.046 1.813 9.277 1.00 89.44 102 VAL A CA 1
ATOM 802 C C . VAL A 1 102 ? -7.763 3.077 8.464 1.00 89.44 102 VAL A C 1
ATOM 804 O O . VAL A 1 102 ? -7.417 2.971 7.293 1.00 89.44 102 VAL A O 1
ATOM 807 N N . VAL A 1 103 ? -7.870 4.264 9.069 1.00 94.06 103 VAL A N 1
ATOM 808 C CA . VAL A 1 103 ? -7.615 5.541 8.380 1.00 94.06 103 VAL A CA 1
ATOM 809 C C . VAL A 1 103 ? -6.153 5.642 7.953 1.00 94.06 103 VAL A C 1
ATOM 811 O O . VAL A 1 103 ? -5.874 5.931 6.793 1.00 94.06 103 VAL A O 1
ATOM 814 N N . VAL A 1 104 ? -5.217 5.358 8.862 1.00 93.81 104 VAL A N 1
ATOM 815 C CA . VAL A 1 104 ? -3.776 5.398 8.569 1.00 93.81 104 VAL A CA 1
ATOM 816 C C . VAL A 1 104 ? -3.411 4.364 7.504 1.00 93.81 104 VAL A C 1
ATOM 818 O O . VAL A 1 104 ? -2.721 4.694 6.543 1.00 93.81 104 VAL A O 1
ATOM 821 N N . ALA A 1 105 ? -3.923 3.135 7.618 1.00 92.19 105 ALA A N 1
ATOM 822 C CA . ALA A 1 105 ? -3.714 2.110 6.601 1.00 92.19 105 ALA A CA 1
ATOM 823 C C . ALA A 1 105 ? -4.303 2.516 5.244 1.00 92.19 105 ALA A C 1
ATOM 825 O O . ALA A 1 105 ? -3.676 2.274 4.219 1.00 92.19 105 ALA A O 1
ATOM 826 N N . GLY A 1 106 ? -5.467 3.171 5.223 1.00 92.50 106 GLY A N 1
ATOM 827 C CA . GLY A 1 106 ? -6.075 3.703 4.004 1.00 92.50 106 GLY A CA 1
ATOM 828 C C . GLY A 1 106 ? -5.211 4.772 3.333 1.00 92.50 106 GLY A C 1
ATOM 829 O O . GLY A 1 106 ? -4.980 4.697 2.129 1.00 92.50 106 GLY A O 1
ATOM 830 N N . LEU A 1 107 ? -4.668 5.716 4.110 1.00 95.50 107 LEU A N 1
ATOM 831 C CA . LEU A 1 107 ? -3.752 6.742 3.600 1.00 95.50 107 LEU A CA 1
ATOM 832 C C . LEU A 1 107 ? -2.477 6.127 3.015 1.00 95.50 107 LEU A C 1
ATOM 834 O O . LEU A 1 107 ? -2.072 6.494 1.914 1.00 95.50 107 LEU A O 1
ATOM 838 N N . PHE A 1 108 ? -1.870 5.162 3.710 1.00 93.50 108 PHE A N 1
ATOM 839 C CA . PHE A 1 108 ? -0.688 4.477 3.190 1.00 93.50 108 PHE A CA 1
ATOM 840 C C . PHE A 1 108 ? -1.000 3.595 1.984 1.00 93.50 108 PHE A C 1
ATOM 842 O O . PHE A 1 108 ? -0.226 3.604 1.038 1.00 93.50 108 PHE A O 1
ATOM 849 N N . THR A 1 109 ? -2.152 2.916 1.955 1.00 94.94 109 THR A N 1
ATOM 850 C CA . THR A 1 109 ? -2.618 2.188 0.761 1.00 94.94 109 THR A CA 1
ATOM 851 C C . THR A 1 109 ? -2.667 3.128 -0.433 1.00 94.94 109 THR A C 1
ATOM 853 O O . THR A 1 109 ? -2.091 2.831 -1.473 1.00 94.94 109 THR A O 1
ATOM 856 N N . TRP A 1 110 ? -3.326 4.280 -0.275 1.00 96.12 110 TRP A N 1
ATOM 857 C CA . TRP A 1 110 ? -3.451 5.263 -1.342 1.00 96.12 110 TRP A CA 1
ATOM 858 C C . TRP A 1 110 ? -2.082 5.761 -1.815 1.00 96.12 110 TRP A C 1
ATOM 860 O O . TRP A 1 110 ? -1.819 5.743 -3.014 1.00 96.12 110 TRP A O 1
ATOM 870 N N . ALA A 1 111 ? -1.188 6.122 -0.889 1.00 94.69 111 ALA A N 1
ATOM 871 C CA . ALA A 1 111 ? 0.160 6.576 -1.224 1.00 94.69 111 ALA A CA 1
ATOM 872 C C . ALA A 1 111 ? 0.976 5.494 -1.956 1.00 94.69 111 ALA A C 1
ATOM 874 O O . ALA A 1 111 ? 1.598 5.780 -2.975 1.00 94.69 111 ALA A O 1
ATOM 875 N N . THR A 1 112 ? 0.938 4.244 -1.485 1.00 95.81 112 THR A N 1
ATOM 876 C CA . THR A 1 112 ? 1.615 3.108 -2.128 1.00 95.81 112 THR A CA 1
ATOM 877 C C . THR A 1 112 ? 1.073 2.850 -3.535 1.00 95.81 112 THR A C 1
ATOM 879 O O . THR A 1 112 ? 1.865 2.637 -4.449 1.00 95.81 112 THR A O 1
ATOM 882 N N . VAL A 1 113 ? -0.251 2.908 -3.735 1.00 96.25 113 VAL A N 1
ATOM 883 C CA . VAL A 1 113 ? -0.861 2.768 -5.069 1.00 96.25 113 VAL A CA 1
ATOM 884 C C . VAL A 1 113 ? -0.454 3.915 -5.983 1.00 96.25 113 VAL A C 1
ATOM 886 O O . VAL A 1 113 ? -0.048 3.656 -7.111 1.00 96.25 113 VAL A O 1
ATOM 889 N N . ALA A 1 114 ? -0.538 5.161 -5.515 1.00 96.75 114 ALA A N 1
ATOM 890 C CA . ALA A 1 114 ? -0.190 6.329 -6.316 1.00 96.75 114 ALA A CA 1
ATOM 891 C C . ALA A 1 114 ? 1.267 6.258 -6.800 1.00 96.75 114 ALA A C 1
ATOM 893 O O . ALA A 1 114 ? 1.512 6.356 -7.999 1.00 96.75 114 ALA A O 1
ATOM 894 N N . LEU A 1 115 ? 2.210 5.992 -5.889 1.00 94.69 115 LEU A N 1
ATOM 895 C CA . LEU A 1 115 ? 3.630 5.849 -6.223 1.00 94.69 115 LEU A CA 1
ATOM 896 C C . LEU A 1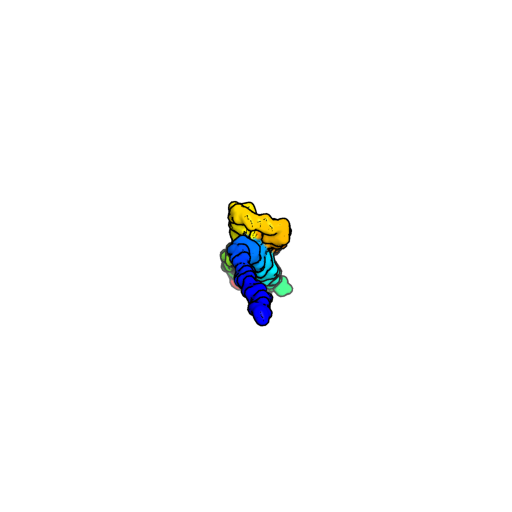 115 ? 3.897 4.646 -7.130 1.00 94.69 115 LEU A C 1
ATOM 898 O O . LEU A 1 115 ? 4.682 4.741 -8.068 1.00 94.69 115 LEU A O 1
ATOM 902 N N . GLY A 1 116 ? 3.248 3.508 -6.874 1.00 94.62 116 GLY A N 1
ATOM 903 C CA . GLY A 1 116 ? 3.452 2.317 -7.689 1.00 94.62 116 GLY A CA 1
ATOM 904 C C . GLY A 1 116 ? 2.927 2.471 -9.111 1.00 94.62 116 GLY A C 1
ATOM 905 O O . GLY A 1 116 ? 3.616 2.094 -10.054 1.00 94.62 116 GLY A O 1
ATOM 906 N N . LEU A 1 117 ? 1.742 3.060 -9.283 1.00 96.00 117 LEU A N 1
ATOM 907 C CA . LEU A 1 117 ? 1.196 3.340 -10.610 1.00 96.00 117 LEU A CA 1
ATOM 908 C C . LEU A 1 117 ? 2.053 4.353 -11.369 1.00 96.00 117 LEU A C 1
ATOM 910 O O . LEU A 1 117 ? 2.280 4.163 -12.562 1.00 96.00 117 LEU A O 1
ATOM 914 N N . ASP A 1 118 ? 2.554 5.386 -10.691 1.00 95.88 118 ASP A N 1
ATOM 915 C CA . ASP A 1 118 ? 3.464 6.361 -11.295 1.00 95.88 118 ASP A CA 1
ATOM 916 C C . ASP A 1 118 ? 4.760 5.687 -11.776 1.00 95.88 118 ASP A C 1
ATOM 918 O O . ASP A 1 118 ? 5.119 5.791 -12.948 1.00 95.88 118 ASP A O 1
ATOM 922 N N . ALA A 1 119 ? 5.381 4.857 -10.931 1.00 92.56 119 ALA A N 1
ATOM 923 C CA . ALA A 1 119 ? 6.576 4.089 -11.278 1.00 92.56 119 ALA A CA 1
ATOM 924 C C . ALA A 1 119 ? 6.362 3.134 -12.469 1.00 92.56 119 ALA A C 1
ATOM 926 O O . ALA A 1 119 ? 7.232 3.005 -13.337 1.00 92.56 119 ALA A O 1
ATOM 927 N N . ILE A 1 120 ? 5.214 2.450 -12.525 1.00 94.19 120 ILE A N 1
ATOM 928 C CA . ILE A 1 120 ? 4.860 1.543 -13.629 1.00 94.19 120 ILE A CA 1
ATOM 929 C C . ILE A 1 120 ? 4.648 2.335 -14.923 1.00 94.19 120 ILE A C 1
ATOM 931 O O . ILE A 1 120 ? 5.164 1.952 -15.975 1.00 94.19 120 ILE A O 1
ATOM 935 N N . ASN A 1 121 ? 3.912 3.445 -14.859 1.00 93.62 121 ASN A N 1
ATOM 936 C CA . ASN A 1 121 ? 3.646 4.288 -16.021 1.00 93.62 121 ASN A CA 1
ATOM 937 C C . ASN A 1 121 ? 4.928 4.940 -16.552 1.00 93.62 121 ASN A C 1
ATOM 939 O O . ASN A 1 121 ? 5.115 4.995 -17.768 1.00 93.62 121 ASN A O 1
ATOM 943 N N . ALA A 1 122 ? 5.837 5.356 -15.667 1.00 89.44 122 ALA A N 1
ATOM 944 C CA . ALA A 1 122 ? 7.156 5.848 -16.041 1.00 89.44 122 ALA A CA 1
ATOM 945 C C . ALA A 1 122 ? 7.944 4.783 -16.821 1.00 89.44 122 ALA A C 1
ATOM 947 O O . ALA A 1 122 ? 8.362 5.047 -17.950 1.00 89.44 122 ALA A O 1
ATOM 948 N N . ALA A 1 123 ? 8.045 3.555 -16.296 1.00 89.81 123 ALA A N 1
ATOM 949 C CA . ALA A 1 123 ? 8.730 2.449 -16.975 1.00 89.81 123 ALA A CA 1
ATOM 950 C C . ALA A 1 123 ? 8.115 2.129 -18.349 1.00 89.81 123 ALA A C 1
ATOM 952 O O . ALA A 1 123 ? 8.843 1.963 -19.329 1.00 89.81 123 ALA A O 1
ATOM 953 N N . ARG A 1 124 ? 6.777 2.113 -18.451 1.00 91.25 124 ARG A N 1
ATOM 954 C CA . ARG A 1 124 ? 6.071 1.951 -19.735 1.00 91.25 124 ARG A CA 1
ATOM 955 C C . ARG A 1 124 ? 6.465 3.046 -20.721 1.00 91.25 124 ARG A C 1
ATOM 957 O O . ARG A 1 124 ? 6.863 2.740 -21.843 1.00 91.25 124 ARG A O 1
ATOM 964 N N . SER A 1 125 ? 6.454 4.301 -20.274 1.00 89.62 125 SER A N 1
ATOM 965 C CA . SER A 1 125 ? 6.813 5.441 -21.118 1.00 89.62 125 SER A CA 1
ATOM 966 C C . SER A 1 125 ? 8.245 5.357 -21.657 1.00 89.62 125 SER A C 1
ATOM 968 O O . SER A 1 125 ? 8.466 5.686 -22.818 1.00 89.62 125 SER A O 1
ATOM 970 N N . PHE A 1 126 ? 9.210 4.874 -20.867 1.00 86.31 126 PHE A N 1
ATOM 971 C CA . PHE A 1 126 ? 10.590 4.682 -21.325 1.00 86.31 126 PHE A CA 1
ATOM 972 C C . PHE A 1 126 ? 10.726 3.485 -22.270 1.00 86.31 126 PHE A C 1
ATOM 974 O O . PHE A 1 126 ? 11.476 3.543 -23.241 1.00 86.31 126 PHE A O 1
ATOM 981 N N . SER A 1 127 ? 9.948 2.424 -22.052 1.00 86.06 127 SER A N 1
ATOM 982 C CA . SER A 1 127 ? 9.973 1.236 -22.911 1.00 86.06 127 SER A CA 1
ATOM 983 C C . SER A 1 127 ? 9.460 1.482 -24.338 1.00 86.06 127 SER A C 1
ATOM 985 O O . SER A 1 127 ? 9.888 0.799 -25.274 1.00 86.06 127 SER A O 1
ATOM 987 N N . ASP A 1 128 ? 8.579 2.472 -24.510 1.00 86.50 128 ASP A N 1
ATOM 988 C CA . ASP A 1 128 ? 7.959 2.820 -25.794 1.00 86.50 128 ASP A CA 1
ATOM 989 C C . ASP A 1 128 ? 8.730 3.906 -26.563 1.00 86.50 128 ASP A C 1
ATOM 991 O O . ASP A 1 128 ? 8.489 4.124 -27.753 1.00 86.50 128 ASP A O 1
ATOM 995 N N . ARG A 1 129 ? 9.687 4.577 -25.912 1.00 80.25 129 ARG A N 1
ATOM 996 C CA . ARG A 1 129 ? 10.438 5.688 -26.501 1.00 80.25 129 ARG A CA 1
ATOM 997 C C . ARG A 1 129 ? 11.406 5.224 -27.605 1.00 80.25 129 ARG A C 1
ATOM 999 O O . ARG A 1 129 ? 12.204 4.311 -27.383 1.00 80.25 129 ARG A O 1
ATOM 1006 N N . PRO A 1 130 ? 11.360 5.825 -28.811 1.00 69.19 130 PRO A N 1
ATOM 1007 C CA . PRO A 1 130 ? 12.173 5.418 -29.960 1.00 69.19 130 PRO A CA 1
ATOM 1008 C C . PRO A 1 130 ? 13.657 5.805 -29.855 1.00 69.19 130 PRO A C 1
ATOM 1010 O O . PRO A 1 130 ? 14.485 5.206 -30.535 1.00 69.19 130 PRO A O 1
ATOM 1013 N N . ASP A 1 131 ? 13.971 6.778 -29.010 1.00 70.62 131 ASP A N 1
ATOM 1014 C CA . ASP A 1 131 ? 15.291 7.325 -28.688 1.00 70.62 131 ASP A CA 1
ATOM 1015 C C . ASP A 1 131 ? 16.132 6.404 -27.791 1.00 70.62 131 ASP A C 1
ATOM 1017 O O . ASP A 1 131 ? 17.353 6.528 -27.745 1.00 70.62 131 ASP A O 1
ATOM 1021 N N . PHE A 1 132 ? 15.507 5.411 -27.158 1.00 65.81 132 PHE A N 1
ATOM 1022 C CA . PHE A 1 132 ? 16.215 4.396 -26.394 1.00 65.81 132 PHE A CA 1
ATOM 1023 C C . PHE A 1 132 ? 16.815 3.321 -27.297 1.00 65.81 132 PHE A C 1
ATOM 1025 O O . PHE A 1 132 ? 16.117 2.738 -28.142 1.00 65.81 132 PHE A O 1
ATO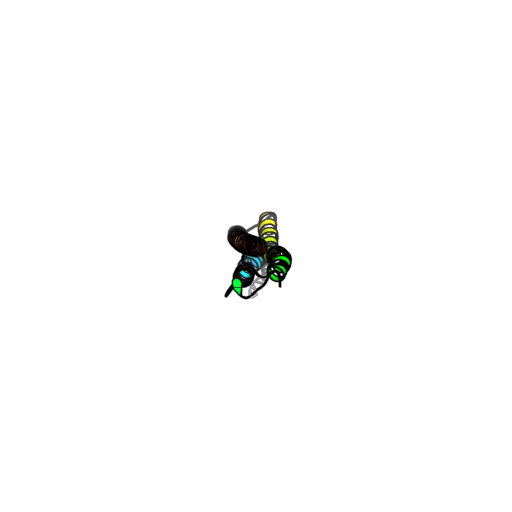M 1032 N N . SER A 1 133 ? 18.095 3.013 -27.076 1.00 58.19 133 SER A N 1
ATOM 1033 C CA . SER A 1 133 ? 18.763 1.871 -27.701 1.00 58.19 133 SER A CA 1
ATOM 1034 C C . SER A 1 133 ? 17.942 0.590 -27.455 1.00 58.19 133 SER A C 1
ATOM 1036 O O . SER A 1 133 ? 17.463 0.364 -26.336 1.00 58.19 133 SER A O 1
ATOM 1038 N N . PRO A 1 134 ? 17.717 -0.254 -28.481 1.00 58.00 134 PRO A N 1
ATOM 1039 C CA . PRO A 1 134 ? 17.090 -1.564 -28.294 1.00 58.00 134 PRO A CA 1
ATOM 1040 C C . PRO A 1 134 ? 17.985 -2.544 -27.514 1.00 58.00 134 PRO A C 1
ATOM 1042 O O . PRO A 1 134 ? 17.506 -3.616 -27.143 1.00 58.00 134 PRO A O 1
ATOM 1045 N N . TYR A 1 135 ? 19.246 -2.166 -27.279 1.00 50.72 135 TYR A N 1
ATOM 1046 C CA . TYR A 1 135 ? 20.267 -2.903 -26.539 1.00 50.72 135 TYR A CA 1
ATOM 1047 C C . TYR A 1 135 ? 20.679 -2.130 -25.296 1.00 50.72 135 TYR A C 1
ATOM 1049 O O . TYR A 1 135 ? 21.013 -0.933 -25.468 1.00 50.72 135 TYR A O 1
#

Nearest PDB structures (foldseek):
  3uun-assembly3_B  TM=6.773E-01  e=6.183E-01  Homo sapiens
  3uum-assembly1_A  TM=5.226E-01  e=3.592E-01  Rattus norvegicus
  3uun-assembly3_A  TM=5.228E-01  e=1.735E+00  Homo sapiens

Organism: NCBI:txid648752

Radius of gyration: 24.45 Å; Cα contacts (8 Å, |Δi|>4): 165; chains: 1; bounding box: 40×20×100 Å

Foldseek 3Di:
DDDDPDPPPPPDPPPDPLQVLLVLLQVLLVVLVVLLVQLLVLLDDPDLQVDFLVVLVVSLVVLVVSLVVSLPSLVSSLVSLVVSVVDPDDDPVSVVSSVVSNVSSVVSNVSSVVSSVNSSVVSVVSNPDPPGDND

Mean predicted aligned error: 8.73 Å